Protein AF-A0A966KQ10-F1 (afdb_monomer_lite)

pLDDT: mean 93.84, std 6.96, range [50.0, 98.56]

Sequence (110 aa):
LGWLRTYRDQQRGTHPLDDPGSQDITCDVAIDQLQRQWPATEVCAQAEFLRAHGIDELVAEGLAVWNERAHLGDLVAIRGRSAMREAEALLDPEGLGAFTVLHWEIHPMG

Structure (mmCIF, N/CA/C/O backbone):
data_AF-A0A966KQ10-F1
#
_entry.id   AF-A0A966KQ10-F1
#
loop_
_atom_site.group_PDB
_atom_site.id
_atom_site.type_symbol
_atom_site.label_atom_id
_atom_site.label_alt_id
_atom_site.label_comp_id
_atom_site.label_asym_id
_atom_site.label_entity_id
_atom_site.label_seq_id
_atom_site.pdbx_PDB_ins_code
_atom_site.Cartn_x
_atom_site.Cartn_y
_atom_site.Cartn_z
_atom_site.occupancy
_atom_site.B_iso_or_equiv
_atom_site.auth_seq_id
_atom_site.auth_comp_id
_atom_site.auth_asym_id
_atom_site.auth_atom_id
_atom_site.pdbx_PDB_model_num
ATOM 1 N N . LEU A 1 1 ? -10.606 -19.528 3.136 1.00 50.00 1 LEU A N 1
ATOM 2 C CA . LEU A 1 1 ? -9.443 -19.161 3.977 1.00 50.00 1 LEU A CA 1
ATOM 3 C C . LEU A 1 1 ? -8.630 -18.132 3.201 1.00 50.00 1 LEU A C 1
ATOM 5 O O . LEU A 1 1 ? -7.859 -18.520 2.337 1.00 50.00 1 LEU A O 1
ATOM 9 N N . GLY A 1 2 ? -8.917 -16.840 3.384 1.00 77.50 2 GLY A N 1
ATOM 10 C CA . GLY A 1 2 ? -8.297 -15.766 2.589 1.00 77.50 2 GLY A CA 1
ATOM 11 C C . GLY A 1 2 ? -7.318 -14.893 3.370 1.00 77.50 2 GLY A C 1
ATOM 12 O O . GLY A 1 2 ? -6.400 -14.349 2.764 1.00 77.50 2 GLY A O 1
ATOM 13 N N . TRP A 1 3 ? -7.490 -14.810 4.694 1.00 91.31 3 TRP A N 1
ATOM 14 C CA . TRP A 1 3 ? -6.791 -13.839 5.532 1.00 91.31 3 TRP A CA 1
ATOM 15 C C . TRP A 1 3 ? -5.321 -14.171 5.776 1.00 91.31 3 TRP A C 1
ATOM 17 O O . TRP A 1 3 ? -4.551 -13.242 5.919 1.00 91.31 3 TRP A O 1
ATOM 27 N N . LEU A 1 4 ? -4.923 -15.451 5.805 1.00 95.31 4 LEU A N 1
ATOM 28 C CA . LEU A 1 4 ? -3.522 -15.885 5.896 1.00 95.31 4 LEU A CA 1
ATOM 29 C C . LEU A 1 4 ? -3.055 -16.377 4.526 1.00 95.31 4 LEU A C 1
ATOM 31 O O . LEU A 1 4 ? -3.756 -17.143 3.852 1.00 95.31 4 LEU A O 1
ATOM 35 N N . ARG A 1 5 ? -1.878 -15.932 4.099 1.00 95.31 5 ARG A N 1
ATOM 36 C CA . ARG A 1 5 ? -1.331 -16.198 2.770 1.00 95.31 5 ARG A CA 1
ATOM 37 C C . ARG A 1 5 ? 0.164 -16.456 2.857 1.00 95.31 5 ARG A C 1
ATOM 39 O O . ARG A 1 5 ? 0.826 -16.009 3.785 1.00 95.31 5 ARG A O 1
ATOM 46 N N . THR A 1 6 ? 0.678 -17.181 1.877 1.00 96.44 6 THR A N 1
ATOM 47 C CA . THR A 1 6 ? 2.109 -17.427 1.703 1.00 96.44 6 THR A CA 1
ATOM 48 C C . THR A 1 6 ? 2.545 -16.961 0.329 1.00 96.44 6 THR A C 1
ATOM 50 O O . THR A 1 6 ? 1.751 -17.022 -0.618 1.00 96.44 6 THR A O 1
ATOM 53 N N . TYR A 1 7 ? 3.789 -16.504 0.211 1.00 96.31 7 TYR A N 1
ATOM 54 C CA . TYR A 1 7 ? 4.365 -16.067 -1.057 1.00 96.31 7 TYR A CA 1
ATOM 55 C C . TYR A 1 7 ? 5.810 -16.541 -1.203 1.00 96.31 7 TYR A C 1
ATOM 57 O O . TYR A 1 7 ? 6.597 -16.469 -0.264 1.00 96.31 7 TYR A O 1
ATOM 65 N N . ARG A 1 8 ? 6.154 -17.023 -2.398 1.00 96.06 8 ARG A N 1
ATOM 66 C CA . ARG A 1 8 ? 7.506 -17.444 -2.788 1.00 96.06 8 ARG A CA 1
ATOM 67 C C . ARG A 1 8 ? 7.710 -17.079 -4.250 1.00 96.06 8 ARG A C 1
ATOM 69 O O . ARG A 1 8 ? 6.800 -17.291 -5.046 1.00 96.06 8 ARG A O 1
ATOM 76 N N . ASP A 1 9 ? 8.864 -16.513 -4.592 1.00 95.31 9 ASP A N 1
ATOM 77 C CA . ASP A 1 9 ? 9.227 -16.176 -5.976 1.00 95.31 9 ASP A CA 1
ATOM 78 C C . ASP A 1 9 ? 8.138 -15.371 -6.717 1.00 95.31 9 ASP A C 1
ATOM 80 O O . ASP A 1 9 ? 7.800 -15.652 -7.864 1.00 95.31 9 ASP A O 1
ATOM 84 N N . GLN A 1 10 ? 7.560 -14.368 -6.038 1.00 93.75 10 GLN A N 1
ATOM 85 C CA . GLN A 1 10 ? 6.472 -13.506 -6.542 1.00 93.75 10 GLN A CA 1
ATOM 86 C C . GLN A 1 10 ? 5.161 -14.243 -6.877 1.00 93.75 10 GLN A C 1
ATOM 88 O O . GLN A 1 10 ? 4.281 -13.697 -7.543 1.00 93.75 10 GLN A O 1
ATOM 93 N N . GLN A 1 11 ? 4.997 -15.473 -6.395 1.00 96.06 11 GLN A N 1
ATOM 94 C CA . GLN A 1 11 ? 3.811 -16.295 -6.602 1.00 96.06 11 GLN A CA 1
ATOM 95 C C . GLN A 1 11 ? 3.199 -16.723 -5.275 1.00 96.06 11 GLN A C 1
ATOM 97 O O . GLN A 1 11 ? 3.773 -16.539 -4.199 1.00 96.06 11 GLN A O 1
ATOM 102 N N . ARG A 1 12 ? 2.002 -17.310 -5.353 1.00 95.19 12 ARG A N 1
ATOM 103 C CA . ARG A 1 12 ? 1.362 -17.922 -4.194 1.00 95.19 12 ARG A CA 1
ATOM 104 C C . ARG A 1 1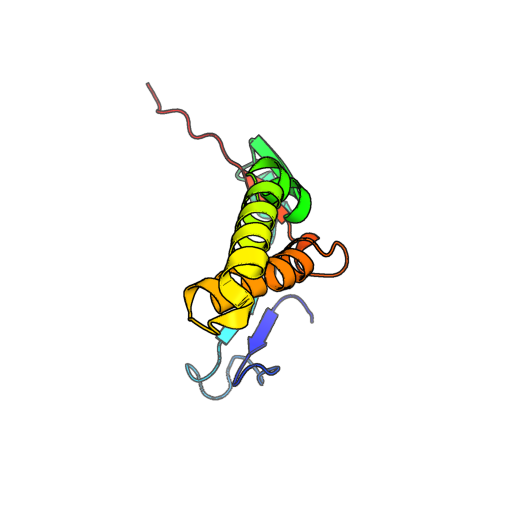2 ? 2.217 -19.090 -3.696 1.00 95.19 12 ARG A C 1
ATOM 106 O O . ARG A 1 12 ? 2.552 -19.980 -4.470 1.00 95.19 12 ARG A O 1
ATOM 113 N N . GLY A 1 13 ? 2.544 -19.068 -2.410 1.00 95.06 13 GLY A N 1
ATOM 114 C CA . GLY A 1 13 ? 3.295 -20.123 -1.742 1.00 95.06 13 GLY A CA 1
ATOM 115 C C . GLY A 1 13 ? 2.450 -21.357 -1.421 1.00 95.06 13 GLY A C 1
ATOM 116 O O . GLY A 1 13 ? 1.293 -21.490 -1.832 1.00 95.06 13 GLY A O 1
ATOM 117 N N . THR A 1 14 ? 3.045 -22.264 -0.653 1.00 95.06 14 THR A N 1
ATOM 118 C CA . THR A 1 14 ? 2.426 -23.521 -0.213 1.00 95.06 14 THR A CA 1
ATOM 119 C C . THR A 1 14 ? 1.866 -23.382 1.203 1.00 95.06 14 THR A C 1
ATOM 121 O O . THR A 1 14 ? 1.623 -22.268 1.677 1.00 95.06 14 THR A O 1
ATOM 124 N N . HIS A 1 15 ? 1.602 -24.490 1.896 1.00 94.81 15 HIS A N 1
ATOM 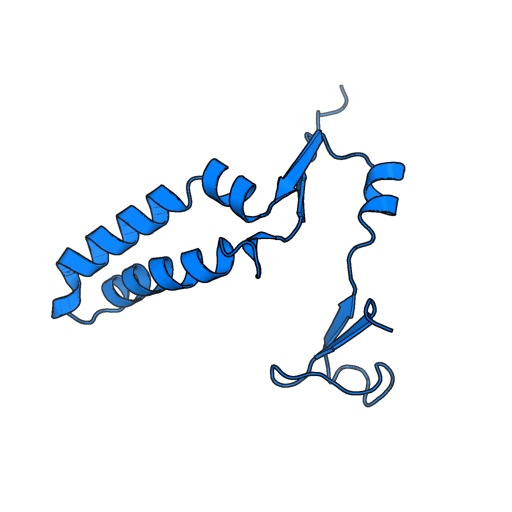125 C CA . HIS A 1 15 ? 1.119 -24.418 3.266 1.00 94.81 15 HIS A CA 1
ATOM 126 C C . HIS A 1 15 ? 2.174 -23.724 4.159 1.00 94.81 15 HIS A C 1
ATOM 128 O O . HIS A 1 15 ? 3.362 -23.985 3.989 1.00 94.81 15 HIS A O 1
ATOM 134 N N . PRO A 1 16 ? 1.793 -22.863 5.127 1.00 94.00 16 PRO A N 1
ATOM 135 C CA . PRO A 1 16 ? 2.751 -22.087 5.933 1.00 94.00 16 PRO A CA 1
ATOM 136 C C . PRO A 1 16 ? 3.780 -22.910 6.720 1.00 94.00 16 PRO A C 1
ATOM 138 O O . PRO A 1 16 ? 4.815 -22.382 7.113 1.00 94.00 16 PRO A O 1
ATOM 141 N N . LEU A 1 17 ? 3.480 -24.184 6.985 1.00 95.44 17 LEU A N 1
ATOM 142 C CA . LEU A 1 17 ? 4.372 -25.104 7.701 1.00 95.44 17 LEU A CA 1
ATOM 143 C C . LEU A 1 17 ? 5.298 -25.904 6.775 1.00 95.44 17 LEU A C 1
ATOM 145 O O . LEU A 1 17 ? 6.145 -26.646 7.269 1.00 95.44 17 LEU A O 1
ATOM 149 N N . ASP A 1 18 ? 5.145 -25.766 5.460 1.00 95.88 18 ASP A N 1
ATOM 150 C CA . ASP A 1 18 ? 6.042 -26.398 4.501 1.00 95.88 18 ASP A CA 1
ATOM 151 C C . ASP A 1 18 ? 7.341 -25.591 4.416 1.00 95.88 18 ASP A C 1
ATOM 153 O O . ASP A 1 18 ? 7.303 -24.378 4.194 1.00 95.88 18 ASP A O 1
ATOM 157 N N . ASP A 1 19 ? 8.474 -26.281 4.568 1.00 93.31 19 ASP A N 1
ATOM 158 C CA . ASP A 1 19 ? 9.833 -25.730 4.456 1.00 93.31 19 ASP A CA 1
ATOM 159 C C . ASP A 1 19 ? 10.012 -24.365 5.171 1.00 93.31 19 ASP A C 1
ATOM 161 O O . ASP A 1 19 ? 10.184 -23.330 4.520 1.00 93.31 19 ASP A O 1
ATOM 165 N N . PRO A 1 20 ? 9.908 -24.308 6.514 1.00 95.12 20 PRO A N 1
ATOM 166 C CA . PRO A 1 20 ? 9.890 -23.048 7.254 1.00 95.12 20 PRO A CA 1
ATOM 167 C C . PRO A 1 20 ? 11.079 -22.127 6.946 1.00 95.12 20 PRO A C 1
ATOM 169 O O . PRO A 1 20 ? 12.233 -22.547 6.954 1.00 95.12 20 PRO A O 1
ATOM 172 N N . GLY A 1 21 ? 10.785 -20.843 6.725 1.00 95.75 21 GLY A N 1
ATOM 173 C CA . GLY A 1 21 ? 11.780 -19.810 6.411 1.00 95.75 21 GLY A CA 1
ATOM 174 C C . GLY A 1 21 ? 12.067 -19.625 4.918 1.00 95.75 21 GLY A C 1
ATOM 175 O O . GLY A 1 21 ? 12.802 -18.716 4.551 1.00 95.75 21 GLY A O 1
ATOM 176 N N . SER A 1 22 ? 11.473 -20.446 4.055 1.00 96.62 22 SER A N 1
ATOM 177 C CA . SER A 1 22 ? 11.694 -20.390 2.605 1.00 96.62 22 SER A CA 1
ATOM 178 C C . SER A 1 22 ? 10.605 -19.629 1.825 1.00 96.62 22 SER A C 1
ATOM 180 O O . SER A 1 22 ? 10.684 -19.500 0.604 1.00 96.62 22 SER A O 1
ATOM 182 N N . GLN A 1 23 ? 9.576 -19.141 2.518 1.00 97.19 23 GLN A N 1
ATOM 183 C CA . GLN A 1 23 ? 8.489 -18.343 1.955 1.00 97.19 23 GLN A CA 1
ATOM 184 C C . GLN A 1 23 ? 8.019 -17.296 2.963 1.00 97.19 23 GLN A C 1
ATOM 186 O O . GLN A 1 23 ? 8.099 -17.511 4.177 1.00 97.19 23 GLN A O 1
ATOM 191 N N . ASP A 1 24 ? 7.472 -16.200 2.453 1.00 96.94 24 ASP A N 1
ATOM 192 C CA . ASP A 1 24 ? 6.835 -15.178 3.272 1.00 96.94 24 ASP A CA 1
ATOM 193 C C . ASP A 1 24 ? 5.469 -15.671 3.742 1.00 96.94 24 ASP A C 1
ATOM 195 O O . ASP A 1 24 ? 4.734 -16.303 2.980 1.00 96.94 24 ASP A O 1
ATOM 199 N N . ILE A 1 25 ? 5.101 -15.343 4.981 1.00 96.44 25 ILE A N 1
ATOM 200 C CA . ILE A 1 25 ? 3.757 -15.551 5.526 1.00 96.44 25 ILE A CA 1
ATOM 201 C C . ILE A 1 25 ? 3.160 -14.171 5.798 1.00 96.44 25 ILE A C 1
ATOM 203 O O . ILE A 1 25 ? 3.706 -13.403 6.586 1.00 96.44 25 ILE A O 1
ATOM 207 N N . THR A 1 26 ? 2.036 -13.855 5.161 1.00 95.62 26 THR A N 1
ATOM 208 C CA . THR A 1 26 ? 1.348 -12.566 5.300 1.00 95.62 26 THR A CA 1
ATOM 209 C C . THR A 1 26 ? -0.087 -12.759 5.762 1.00 95.62 26 THR A C 1
ATOM 211 O O . THR A 1 26 ? -0.693 -13.812 5.540 1.00 95.62 26 THR A O 1
ATOM 214 N N . CYS A 1 27 ? -0.646 -11.740 6.412 1.00 96.00 27 CYS A N 1
ATOM 215 C CA . CYS A 1 27 ? -2.048 -11.731 6.795 1.00 96.00 27 CYS A CA 1
ATOM 216 C C . CYS A 1 27 ? -2.749 -10.409 6.476 1.00 96.00 27 CYS A C 1
ATOM 218 O O . CYS A 1 27 ? -2.100 -9.377 6.307 1.00 96.00 27 CYS A O 1
ATOM 220 N N . ASP A 1 28 ? -4.079 -10.445 6.405 1.00 95.06 28 ASP A N 1
ATOM 221 C CA . ASP A 1 28 ? -4.888 -9.230 6.478 1.00 95.06 28 ASP A CA 1
ATOM 222 C C . ASP A 1 28 ? -4.766 -8.609 7.871 1.00 95.06 28 ASP A C 1
ATOM 224 O O . ASP A 1 28 ? -4.809 -9.304 8.891 1.00 95.06 28 ASP A O 1
ATOM 228 N N . VAL A 1 29 ? -4.647 -7.284 7.914 1.00 95.12 29 VAL A N 1
ATOM 229 C CA . VAL A 1 29 ? -4.652 -6.528 9.165 1.00 95.12 29 VAL A CA 1
ATOM 230 C C . VAL A 1 29 ? -6.084 -6.468 9.697 1.00 95.12 29 VAL A C 1
ATOM 232 O O . VAL A 1 29 ? -6.998 -6.034 8.998 1.00 95.12 29 VAL A O 1
ATOM 235 N N . ALA A 1 30 ? -6.289 -6.872 10.952 1.00 95.81 30 ALA A N 1
ATOM 236 C CA . ALA A 1 30 ? -7.589 -6.811 11.622 1.00 95.81 30 ALA A CA 1
ATOM 237 C C . ALA A 1 30 ? -7.928 -5.370 12.055 1.00 95.81 30 ALA A C 1
ATOM 239 O O . ALA A 1 30 ? -7.848 -5.014 13.233 1.00 95.81 30 ALA A O 1
ATOM 240 N N . ILE A 1 31 ? -8.272 -4.518 11.085 1.00 96.00 31 ILE A N 1
ATOM 241 C CA . ILE A 1 31 ? -8.533 -3.086 11.307 1.00 96.00 31 ILE A CA 1
ATOM 242 C C . ILE A 1 31 ? -9.673 -2.866 12.309 1.00 96.00 31 ILE A C 1
ATOM 244 O O . ILE A 1 31 ? -9.582 -1.971 13.144 1.00 96.00 31 ILE A O 1
ATOM 248 N N . ASP A 1 32 ? -10.709 -3.705 12.299 1.00 95.44 32 ASP A N 1
ATOM 249 C CA . ASP A 1 32 ? -11.828 -3.621 13.244 1.00 95.44 32 ASP A CA 1
ATOM 250 C C . ASP A 1 32 ? -11.382 -3.809 14.705 1.00 95.44 32 ASP A C 1
ATOM 252 O O . ASP A 1 32 ? -11.946 -3.205 15.618 1.00 95.44 32 ASP A O 1
ATOM 256 N N . GLN A 1 33 ? -10.373 -4.649 14.947 1.00 96.06 33 GLN A N 1
ATOM 257 C CA . GLN A 1 33 ? -9.802 -4.869 16.274 1.00 96.06 33 GLN A CA 1
ATOM 258 C C . GLN A 1 33 ? -8.907 -3.702 16.677 1.00 96.06 33 GLN A C 1
ATOM 260 O O . GLN A 1 33 ? -9.024 -3.209 17.800 1.00 96.06 33 GLN A O 1
ATOM 265 N N . LEU A 1 34 ? -8.066 -3.228 15.750 1.00 95.50 34 LEU A N 1
ATOM 266 C CA . LEU A 1 34 ? -7.214 -2.061 15.976 1.00 95.50 34 LEU A CA 1
ATOM 267 C C . LEU A 1 34 ? -8.049 -0.832 16.325 1.00 95.50 34 LEU A C 1
ATOM 269 O O . LEU A 1 34 ? -7.793 -0.212 17.345 1.00 95.50 34 LEU A O 1
ATOM 273 N N . GLN A 1 35 ? -9.092 -0.527 15.554 1.00 96.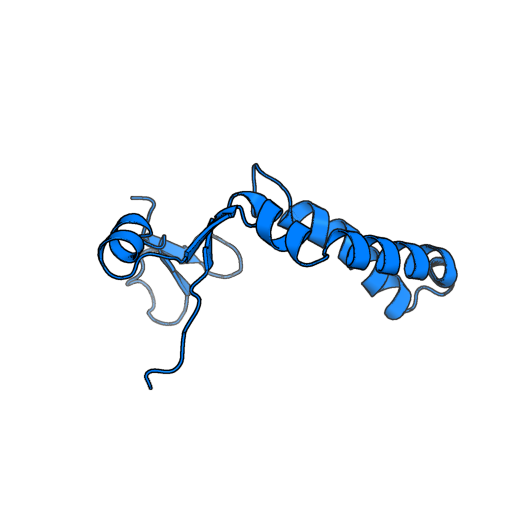25 35 GLN A N 1
ATOM 274 C CA . GLN A 1 35 ? -9.943 0.638 15.803 1.00 96.25 35 GLN A CA 1
ATOM 275 C C . GLN A 1 35 ? -10.736 0.538 17.112 1.00 96.25 35 GLN A C 1
ATOM 277 O O . GLN A 1 35 ? -11.013 1.558 17.737 1.00 96.25 35 GLN A O 1
ATOM 282 N N . ARG A 1 36 ? -11.075 -0.676 17.567 1.00 96.81 36 ARG A N 1
ATOM 283 C CA . ARG A 1 36 ? -11.728 -0.877 18.871 1.00 96.81 36 ARG A CA 1
ATOM 284 C C . ARG A 1 36 ? -10.799 -0.613 20.053 1.00 96.81 36 ARG A C 1
ATOM 286 O O . ARG A 1 36 ? -11.260 -0.094 21.064 1.00 96.81 36 ARG A O 1
ATOM 293 N N . GLN A 1 37 ? -9.531 -1.008 19.952 1.00 96.31 37 GLN A N 1
ATOM 294 C CA . GLN A 1 37 ? -8.571 -0.903 21.057 1.00 96.31 37 GLN A CA 1
ATOM 295 C C . GLN A 1 37 ? -7.763 0.402 21.025 1.00 96.31 37 GLN A C 1
ATOM 297 O O . GLN A 1 37 ? -7.400 0.930 22.074 1.00 96.31 37 GLN A O 1
ATOM 302 N N . TRP A 1 38 ? -7.452 0.889 19.829 1.00 94.31 38 TRP A N 1
ATOM 303 C CA . TRP A 1 38 ? -6.577 2.024 19.563 1.00 94.31 38 TRP A CA 1
ATOM 304 C C . TRP A 1 38 ? -7.118 2.822 18.362 1.00 94.31 38 TRP A C 1
ATOM 306 O O . TRP A 1 38 ? -6.580 2.730 17.252 1.00 94.31 38 TRP A O 1
ATOM 316 N N . PRO A 1 39 ? -8.228 3.561 18.547 1.00 95.56 39 PRO A N 1
ATOM 317 C CA . PRO A 1 39 ? -8.896 4.270 17.459 1.00 95.56 39 PRO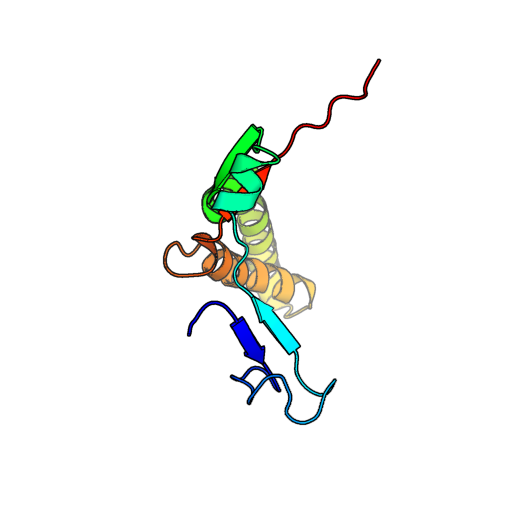 A CA 1
ATOM 318 C C . PRO A 1 39 ? -7.943 5.256 16.784 1.00 95.56 39 PRO A C 1
ATOM 320 O O . PRO A 1 39 ? -7.185 5.956 17.458 1.00 95.56 39 PRO A O 1
ATOM 323 N N . ALA A 1 40 ? -7.960 5.273 15.453 1.00 96.88 40 ALA A N 1
ATOM 324 C CA . ALA A 1 40 ? -7.197 6.242 14.677 1.00 96.88 40 ALA A CA 1
ATOM 325 C C . ALA A 1 40 ? -7.873 7.612 14.738 1.00 96.88 40 ALA A C 1
ATOM 327 O O . ALA A 1 40 ? -9.097 7.702 14.834 1.00 96.88 40 ALA A O 1
ATOM 328 N N . THR A 1 41 ? -7.071 8.673 14.674 1.00 96.38 41 THR A N 1
ATOM 329 C CA . THR A 1 41 ? -7.568 10.041 14.497 1.00 96.38 41 THR A CA 1
ATOM 330 C C . THR A 1 41 ? -8.267 10.171 13.145 1.00 96.38 41 THR A C 1
ATOM 332 O O . THR A 1 41 ? -9.306 10.817 13.043 1.00 96.38 41 THR A O 1
ATOM 335 N N . GLU A 1 42 ? -7.724 9.510 12.121 1.00 96.75 42 GLU A N 1
ATOM 336 C CA . GLU A 1 42 ? -8.276 9.496 10.771 1.00 96.75 42 GLU A CA 1
ATOM 337 C C . GLU A 1 42 ? -8.101 8.119 10.120 1.00 96.75 42 GLU A C 1
ATOM 339 O O . GLU A 1 42 ? -7.110 7.415 10.347 1.00 96.75 42 GLU A O 1
ATOM 344 N N . VAL A 1 43 ? -9.084 7.743 9.302 1.00 97.81 43 VAL A N 1
ATOM 345 C CA . VAL A 1 43 ? -9.069 6.541 8.467 1.00 97.81 43 VAL A CA 1
ATOM 346 C C . VAL A 1 43 ? -9.478 6.942 7.059 1.00 97.81 43 VAL A C 1
ATOM 348 O O . VAL A 1 43 ? -10.561 7.495 6.876 1.00 97.81 43 VAL A O 1
ATOM 351 N N . CYS A 1 44 ? -8.641 6.644 6.072 1.00 98.06 44 CYS A N 1
ATOM 352 C CA . CYS A 1 44 ? -8.907 6.973 4.673 1.00 98.06 44 CYS A CA 1
ATOM 353 C C . CYS A 1 44 ? -8.341 5.906 3.729 1.00 98.06 44 CYS A C 1
ATOM 355 O O . CYS A 1 44 ? -7.632 4.982 4.151 1.00 98.06 44 CYS A O 1
ATOM 357 N N . ALA A 1 45 ? -8.684 6.000 2.445 1.00 98.50 45 ALA A N 1
ATOM 358 C CA . ALA A 1 45 ? -8.082 5.149 1.427 1.00 98.50 45 ALA A CA 1
ATOM 359 C C . ALA A 1 45 ? -6.650 5.611 1.109 1.00 98.50 45 ALA A C 1
ATOM 361 O O . ALA A 1 45 ? -6.338 6.801 1.150 1.00 98.50 45 ALA A O 1
ATOM 362 N N . GLN A 1 46 ? -5.780 4.684 0.714 1.00 98.56 46 GLN A N 1
ATOM 363 C CA . GLN A 1 46 ? -4.403 4.972 0.317 1.00 98.56 46 GLN A CA 1
ATOM 364 C C . GLN A 1 46 ? -4.356 6.021 -0.794 1.00 98.56 46 GLN A C 1
ATOM 366 O O . GLN A 1 46 ? -3.531 6.928 -0.738 1.00 98.56 46 GLN A O 1
ATOM 371 N N . ALA A 1 47 ? -5.254 5.940 -1.778 1.00 98.50 47 ALA A N 1
ATOM 372 C CA . ALA A 1 47 ? -5.307 6.924 -2.854 1.00 98.50 47 ALA A CA 1
ATOM 373 C C . ALA A 1 47 ? -5.610 8.345 -2.347 1.00 98.50 47 ALA A C 1
ATOM 375 O O . ALA A 1 47 ? -5.039 9.314 -2.844 1.00 98.50 47 ALA A O 1
ATOM 376 N N . GLU A 1 48 ? -6.492 8.480 -1.356 1.00 98.44 48 GLU A N 1
ATOM 377 C CA . GLU A 1 48 ? -6.821 9.769 -0.736 1.00 98.44 48 GLU A CA 1
ATOM 378 C C . GLU A 1 48 ? -5.633 10.291 0.072 1.00 98.44 48 GLU A C 1
ATOM 380 O O . GLU A 1 48 ? -5.227 11.440 -0.097 1.00 98.44 48 GLU A O 1
ATOM 385 N N . PHE A 1 49 ? -5.020 9.416 0.875 1.00 98.38 49 PHE A N 1
ATOM 386 C CA . PHE A 1 49 ? -3.836 9.739 1.660 1.00 98.38 49 PHE A CA 1
ATOM 387 C C . PHE A 1 49 ? -2.681 10.231 0.781 1.00 98.38 49 PHE A C 1
ATOM 389 O O . PHE A 1 49 ? -2.100 11.277 1.055 1.00 98.38 49 PHE A O 1
ATOM 396 N N . LEU A 1 50 ? -2.357 9.508 -0.294 1.00 98.25 50 LEU A N 1
ATOM 397 C CA . LEU A 1 50 ? -1.245 9.855 -1.181 1.00 98.25 50 LEU A CA 1
ATOM 398 C C . LEU A 1 50 ? -1.487 11.175 -1.923 1.00 98.25 50 LEU A C 1
ATOM 400 O O . LEU A 1 50 ? -0.558 11.972 -2.050 1.00 98.25 50 LEU A O 1
ATOM 404 N N . ARG A 1 51 ? -2.727 11.446 -2.357 1.00 98.19 51 ARG A N 1
ATOM 405 C CA . ARG A 1 51 ? -3.095 12.748 -2.940 1.00 98.19 51 ARG A CA 1
ATOM 406 C C . ARG A 1 51 ? -2.942 13.883 -1.938 1.00 98.19 51 ARG A C 1
ATOM 408 O O . ARG A 1 51 ? -2.333 14.894 -2.264 1.00 98.19 51 ARG A O 1
ATOM 415 N N . ALA A 1 52 ? -3.406 13.693 -0.704 1.00 97.69 52 ALA A N 1
ATOM 416 C CA . ALA A 1 52 ? -3.239 14.686 0.356 1.00 97.69 52 ALA A CA 1
ATOM 417 C C . ALA A 1 52 ? -1.759 14.975 0.690 1.00 97.69 52 ALA A C 1
ATOM 419 O O . ALA A 1 52 ? -1.451 16.047 1.205 1.00 97.69 52 ALA A O 1
ATOM 420 N N . HIS A 1 53 ? -0.850 14.047 0.371 1.00 97.50 53 HIS A N 1
ATOM 421 C CA . HIS A 1 53 ? 0.592 14.157 0.618 1.00 97.50 53 HIS A CA 1
ATOM 422 C C . HIS A 1 53 ? 1.424 14.444 -0.641 1.00 97.50 53 HIS A C 1
ATOM 424 O O . HIS A 1 53 ? 2.647 14.304 -0.619 1.00 97.50 53 HIS A O 1
ATOM 430 N N . GLY A 1 54 ? 0.781 14.885 -1.721 1.00 97.88 54 GLY A N 1
ATOM 431 C CA . GLY A 1 54 ? 1.464 15.502 -2.853 1.00 97.88 54 GLY A CA 1
ATOM 432 C C . GLY A 1 54 ? 1.974 14.541 -3.930 1.00 97.88 54 GLY A C 1
ATOM 433 O O . GLY A 1 54 ? 2.952 14.834 -4.621 1.00 97.88 54 GLY A O 1
ATOM 434 N N . ILE A 1 55 ? 1.364 13.359 -4.071 1.00 97.69 55 ILE A N 1
ATOM 435 C CA . ILE A 1 55 ? 1.749 12.416 -5.135 1.00 97.69 55 ILE A CA 1
ATOM 436 C C . ILE A 1 55 ? 1.533 12.993 -6.543 1.00 97.69 55 ILE A C 1
ATOM 438 O O . ILE A 1 55 ? 2.313 12.688 -7.443 1.00 97.69 55 ILE A O 1
ATOM 442 N N . ASP A 1 56 ? 0.522 13.844 -6.739 1.00 97.38 56 ASP A N 1
ATOM 443 C CA . ASP A 1 56 ? 0.221 14.441 -8.044 1.00 97.38 56 ASP A CA 1
ATOM 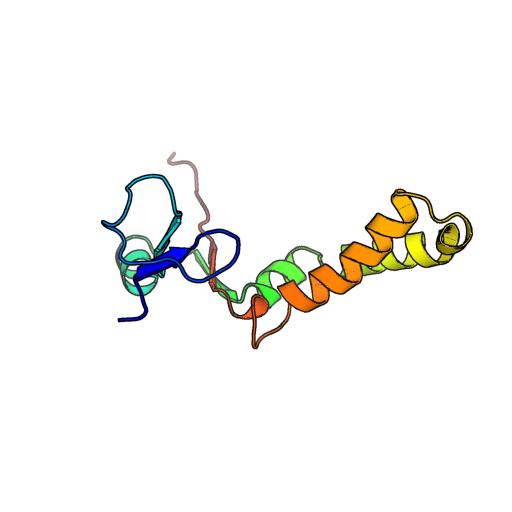444 C C . ASP A 1 56 ? 1.329 15.424 -8.465 1.00 97.38 56 ASP A C 1
ATOM 446 O O . ASP A 1 56 ? 1.767 15.424 -9.619 1.00 97.38 56 ASP A O 1
ATOM 450 N N . GLU A 1 57 ? 1.857 16.201 -7.518 1.00 97.00 57 GLU A N 1
ATOM 451 C CA . GLU A 1 57 ? 3.005 17.085 -7.711 1.00 97.00 57 GLU A CA 1
ATOM 452 C C . GLU A 1 57 ? 4.266 16.286 -8.057 1.00 97.00 57 GLU A C 1
ATOM 454 O O . GLU A 1 57 ? 4.951 16.612 -9.028 1.00 97.00 57 GLU A O 1
ATOM 459 N N . LEU A 1 58 ? 4.534 15.187 -7.341 1.00 96.06 58 LEU A N 1
ATOM 460 C CA . LEU A 1 58 ? 5.671 14.304 -7.635 1.00 96.06 58 LEU A CA 1
ATOM 461 C C . LEU A 1 58 ? 5.588 13.701 -9.047 1.00 96.06 58 LEU A C 1
ATOM 463 O O . LEU A 1 58 ? 6.602 13.584 -9.743 1.00 96.06 58 LEU A O 1
ATOM 467 N N . VAL A 1 59 ? 4.386 13.335 -9.502 1.00 96.44 59 VAL A N 1
ATOM 468 C CA . VAL A 1 59 ? 4.162 12.834 -10.867 1.00 96.44 59 VAL A CA 1
ATOM 469 C C . VAL A 1 59 ? 4.381 13.939 -11.899 1.00 96.44 59 VAL A C 1
ATOM 471 O O . VAL A 1 59 ? 5.025 13.694 -12.924 1.00 96.44 59 VAL A O 1
ATOM 474 N N . ALA A 1 60 ? 3.892 15.154 -11.641 1.00 96.25 60 ALA A N 1
ATOM 475 C CA . ALA A 1 60 ? 4.085 16.297 -12.529 1.00 96.25 60 ALA A CA 1
ATOM 476 C C . ALA A 1 60 ? 5.573 16.657 -12.687 1.00 96.25 60 ALA A C 1
ATOM 478 O O . ALA A 1 60 ? 6.042 16.874 -13.809 1.00 96.25 60 ALA A O 1
ATOM 479 N N . GLU A 1 61 ? 6.334 16.648 -11.590 1.00 94.88 61 GLU A N 1
ATOM 480 C CA . GLU A 1 61 ? 7.789 16.829 -11.602 1.00 94.88 61 GLU A CA 1
ATOM 481 C C . GLU A 1 61 ? 8.489 15.731 -12.417 1.00 94.88 61 GLU A C 1
ATOM 483 O O . GLU A 1 61 ? 9.324 16.022 -13.279 1.00 94.88 61 GLU A O 1
ATOM 488 N N . GLY A 1 62 ? 8.109 14.466 -12.211 1.00 94.31 62 GLY A N 1
ATOM 489 C CA . GLY A 1 62 ? 8.643 13.331 -12.968 1.00 94.31 62 GLY A CA 1
ATOM 490 C C . GLY A 1 62 ? 8.377 13.434 -14.474 1.00 94.31 62 GLY A C 1
ATOM 491 O O . GLY A 1 62 ? 9.274 13.174 -15.284 1.00 94.31 62 GLY A O 1
ATOM 492 N N . LEU A 1 63 ? 7.177 13.877 -14.858 1.00 94.25 63 LEU A N 1
ATOM 493 C CA . LEU A 1 63 ? 6.803 14.104 -16.254 1.00 94.25 63 LEU A CA 1
ATOM 494 C C . LEU A 1 63 ? 7.610 15.249 -16.883 1.00 94.25 63 LEU A C 1
ATOM 496 O O . LEU A 1 63 ? 8.052 15.125 -18.027 1.00 94.25 63 LEU A O 1
ATOM 500 N N . ALA A 1 64 ? 7.836 16.344 -16.154 1.00 95.00 64 ALA A N 1
ATOM 501 C CA . ALA A 1 64 ? 8.670 17.447 -16.629 1.00 95.00 64 ALA A CA 1
ATOM 502 C C . ALA A 1 64 ? 10.106 16.976 -16.920 1.00 95.00 64 ALA A C 1
ATOM 504 O O . ALA A 1 64 ? 10.628 17.215 -18.012 1.00 95.00 64 ALA A O 1
ATOM 505 N N . VAL A 1 65 ? 10.699 16.217 -15.992 1.00 93.94 65 VAL A N 1
ATOM 506 C CA . VAL A 1 65 ? 12.033 15.617 -16.152 1.00 93.94 65 VAL A CA 1
ATOM 507 C C . VAL A 1 65 ? 12.083 14.663 -17.346 1.00 93.94 65 VAL A C 1
ATOM 509 O O . VAL A 1 65 ? 13.035 14.700 -18.131 1.00 93.94 65 VAL A O 1
ATOM 512 N N . TRP A 1 66 ? 11.064 13.814 -17.511 1.00 93.25 66 TRP A N 1
ATOM 513 C CA . TRP A 1 66 ? 10.977 12.914 -18.659 1.00 93.25 66 TRP A CA 1
ATOM 514 C C . TRP A 1 66 ? 10.936 13.695 -19.975 1.00 93.25 66 TRP A C 1
ATOM 516 O O . TRP A 1 66 ? 11.718 13.402 -20.874 1.00 93.25 66 TRP A O 1
ATOM 526 N N . ASN A 1 67 ? 10.095 14.723 -20.083 1.00 93.25 67 ASN A N 1
ATOM 527 C CA . ASN A 1 67 ? 9.968 15.512 -21.310 1.00 93.25 67 ASN A CA 1
ATOM 528 C C . ASN A 1 67 ? 11.267 16.236 -21.689 1.00 93.25 67 ASN A C 1
ATOM 530 O O . ASN A 1 67 ? 11.620 16.284 -22.866 1.00 93.25 67 ASN A O 1
ATOM 534 N N . GLU A 1 68 ? 12.003 16.762 -20.709 1.00 94.62 68 GLU A N 1
ATOM 535 C CA . GLU A 1 68 ? 13.281 17.432 -20.953 1.00 94.62 68 GLU A CA 1
ATOM 536 C C . GLU A 1 68 ? 14.378 16.440 -21.376 1.00 94.62 68 GLU A C 1
ATOM 538 O O . GLU A 1 68 ? 15.180 16.726 -22.268 1.00 94.62 68 GLU A O 1
ATOM 543 N N . ARG A 1 69 ? 14.419 15.252 -20.759 1.00 94.25 69 ARG A N 1
ATOM 544 C CA . ARG A 1 69 ? 15.597 14.368 -20.797 1.00 94.25 69 ARG A CA 1
ATOM 545 C C . ARG A 1 69 ? 15.383 13.026 -21.487 1.00 94.25 69 ARG A C 1
ATOM 547 O O . ARG A 1 69 ? 16.345 12.273 -21.614 1.00 94.25 69 ARG A O 1
ATOM 554 N N . ALA A 1 70 ? 14.183 12.709 -21.973 1.00 89.56 70 ALA A N 1
ATOM 555 C CA . ALA A 1 70 ? 13.881 11.410 -22.591 1.00 89.56 70 ALA A CA 1
ATOM 556 C C . ALA A 1 70 ? 14.858 11.041 -23.719 1.00 89.56 70 ALA A C 1
ATOM 558 O O . ALA A 1 70 ? 15.235 9.880 -23.858 1.00 89.56 70 ALA A O 1
ATOM 559 N N . HIS A 1 71 ? 15.315 12.036 -24.484 1.00 90.62 71 HIS A N 1
ATOM 560 C CA . HIS A 1 71 ? 16.276 11.861 -25.573 1.00 90.62 71 HIS A CA 1
ATOM 561 C C . HIS A 1 71 ? 17.680 11.433 -25.106 1.00 90.62 71 HIS A C 1
ATOM 563 O O . HIS A 1 71 ? 18.429 10.858 -25.891 1.00 90.62 71 HIS A O 1
ATOM 569 N N . LEU A 1 72 ? 18.037 11.696 -23.845 1.00 91.69 72 LEU A N 1
ATOM 570 C CA . LEU A 1 72 ? 19.311 11.290 -23.249 1.00 91.69 72 LEU A CA 1
ATOM 571 C C . LEU A 1 72 ? 19.284 9.835 -22.768 1.00 91.69 72 LEU A C 1
ATOM 573 O O . LEU A 1 72 ? 20.341 9.224 -22.631 1.00 91.69 72 LEU A O 1
ATOM 577 N N . GLY A 1 73 ? 18.093 9.283 -22.499 1.00 86.69 73 GLY A N 1
ATOM 578 C CA . GLY A 1 73 ? 17.926 7.905 -22.028 1.00 86.69 73 GLY A CA 1
ATOM 579 C C . GLY A 1 73 ? 18.623 7.606 -20.694 1.00 86.69 73 GLY A C 1
ATOM 580 O O . GLY A 1 73 ? 18.947 6.452 -20.421 1.00 86.69 73 GLY A O 1
ATOM 581 N N . ASP A 1 74 ? 18.889 8.629 -19.880 1.00 92.19 74 ASP A N 1
ATOM 582 C CA . ASP A 1 74 ? 19.621 8.484 -18.626 1.00 92.19 74 ASP A CA 1
ATOM 583 C C . ASP A 1 74 ? 18.732 7.993 -17.466 1.00 92.19 74 ASP A C 1
ATOM 585 O O . ASP A 1 74 ? 17.503 7.925 -17.552 1.00 92.19 74 ASP A O 1
ATOM 589 N N . LEU A 1 75 ? 19.363 7.625 -16.346 1.00 92.25 75 LEU A N 1
ATOM 590 C CA . LEU A 1 75 ? 18.647 7.121 -15.167 1.00 92.25 75 LEU A CA 1
ATOM 591 C C . LEU A 1 75 ? 17.677 8.151 -14.573 1.00 92.25 75 LEU A C 1
ATOM 593 O O . LEU A 1 75 ? 16.679 7.770 -13.962 1.00 92.25 75 LEU A O 1
ATOM 597 N N . VAL A 1 76 ? 17.957 9.442 -14.755 1.00 91.31 76 VAL A N 1
ATOM 598 C CA . VAL A 1 76 ? 17.101 10.532 -14.281 1.00 91.31 76 VAL A CA 1
ATOM 599 C C . VAL A 1 76 ? 15.804 10.564 -15.092 1.00 91.31 76 VAL A C 1
ATOM 601 O O . VAL A 1 76 ? 14.722 10.583 -14.508 1.00 91.31 76 VAL A O 1
ATOM 604 N N . ALA A 1 77 ? 15.896 10.455 -16.420 1.00 89.62 77 ALA A N 1
ATOM 605 C CA . ALA A 1 77 ? 14.744 10.321 -17.301 1.00 89.62 77 ALA A CA 1
ATOM 606 C C . ALA A 1 77 ? 13.940 9.049 -16.978 1.00 89.62 77 ALA A C 1
ATOM 608 O O . ALA A 1 77 ? 12.722 9.110 -16.811 1.00 89.62 77 ALA A O 1
ATOM 609 N N . ILE A 1 78 ? 14.606 7.899 -16.819 1.00 91.88 78 ILE A N 1
ATOM 610 C CA . ILE A 1 78 ? 13.923 6.636 -16.489 1.00 91.88 78 ILE A CA 1
ATOM 611 C C . ILE A 1 78 ? 13.157 6.751 -15.166 1.00 91.88 78 ILE A C 1
ATOM 613 O O . ILE A 1 78 ? 12.009 6.316 -15.103 1.00 91.88 78 ILE A O 1
ATOM 617 N N . ARG A 1 79 ? 13.747 7.374 -14.138 1.00 89.50 79 ARG A N 1
ATOM 618 C CA . ARG A 1 79 ? 13.076 7.601 -12.851 1.00 89.50 79 ARG A CA 1
ATOM 619 C C . ARG A 1 79 ? 11.824 8.469 -13.003 1.00 89.50 79 ARG A C 1
ATOM 621 O O . ARG A 1 79 ? 10.788 8.104 -12.456 1.00 89.50 79 ARG A O 1
ATOM 628 N N . GLY A 1 80 ? 11.898 9.556 -13.775 1.00 89.88 80 GLY A N 1
ATOM 629 C CA . GLY A 1 80 ? 10.737 10.411 -14.057 1.00 89.88 80 GLY A CA 1
ATOM 630 C C . GLY A 1 80 ? 9.590 9.645 -14.725 1.00 89.88 80 GLY A C 1
ATOM 631 O O . GLY A 1 80 ? 8.438 9.766 -14.318 1.00 89.88 80 GLY A O 1
ATOM 632 N N . ARG A 1 81 ? 9.908 8.762 -15.683 1.00 91.00 81 ARG A N 1
ATOM 633 C CA . ARG A 1 81 ? 8.912 7.892 -16.331 1.00 91.00 81 ARG A CA 1
ATOM 634 C C . ARG A 1 81 ? 8.314 6.852 -15.380 1.00 91.00 81 ARG A C 1
ATOM 636 O O . ARG A 1 81 ? 7.127 6.549 -15.485 1.00 91.00 81 ARG A O 1
ATOM 643 N N . SER A 1 82 ? 9.127 6.260 -14.506 1.00 90.69 82 SER A N 1
ATOM 644 C CA . SER A 1 82 ? 8.655 5.257 -13.544 1.00 90.69 82 SER A CA 1
ATOM 645 C C . SER A 1 82 ? 7.635 5.839 -12.569 1.00 90.69 82 SER A C 1
ATOM 647 O O . SER A 1 82 ? 6.612 5.199 -12.343 1.00 90.69 82 SER A O 1
ATOM 649 N N . ALA A 1 83 ? 7.847 7.071 -12.093 1.00 91.06 83 ALA A N 1
ATOM 650 C CA . ALA A 1 83 ? 6.936 7.743 -11.163 1.00 91.06 83 ALA A CA 1
ATOM 651 C C . ALA A 1 83 ? 5.484 7.798 -11.676 1.00 91.06 83 ALA A C 1
ATOM 653 O O . ALA A 1 83 ? 4.557 7.561 -10.910 1.00 91.06 83 ALA A O 1
ATOM 654 N N . MET A 1 84 ? 5.278 8.024 -12.980 1.00 89.75 84 MET A N 1
ATOM 655 C CA . MET A 1 84 ? 3.938 8.039 -13.585 1.00 89.75 84 MET A CA 1
ATOM 656 C C . MET A 1 84 ? 3.239 6.674 -13.484 1.00 89.75 84 MET A C 1
ATOM 658 O O . MET A 1 84 ? 2.102 6.585 -13.032 1.00 89.75 84 MET A O 1
ATOM 662 N N . ARG A 1 85 ? 3.932 5.599 -13.884 1.00 90.50 85 ARG A N 1
ATOM 663 C CA . ARG A 1 85 ? 3.364 4.237 -13.901 1.00 90.50 85 ARG A CA 1
ATOM 664 C C . ARG A 1 85 ? 3.160 3.681 -12.497 1.00 90.50 85 ARG A C 1
ATOM 666 O O . ARG A 1 85 ? 2.220 2.934 -12.254 1.00 90.50 85 ARG A O 1
ATOM 673 N N . GLU A 1 86 ? 4.064 4.010 -11.584 1.00 95.31 86 GLU A N 1
ATOM 674 C CA . GLU A 1 86 ? 3.956 3.604 -10.187 1.00 95.31 86 GLU A CA 1
ATOM 675 C C . GLU A 1 86 ? 2.784 4.318 -9.507 1.00 95.31 86 GLU A C 1
ATOM 677 O O . GLU A 1 86 ? 2.007 3.666 -8.813 1.00 95.31 86 GLU A O 1
ATOM 682 N N . ALA A 1 87 ? 2.590 5.615 -9.766 1.00 96.88 87 ALA A N 1
ATOM 683 C CA . ALA A 1 87 ? 1.453 6.358 -9.232 1.00 96.88 87 ALA A CA 1
ATOM 684 C C . ALA A 1 87 ? 0.106 5.813 -9.729 1.00 96.88 87 ALA A C 1
ATOM 686 O O . ALA A 1 87 ? -0.812 5.685 -8.925 1.00 96.88 87 ALA A O 1
ATOM 687 N N . GLU A 1 88 ? -0.009 5.418 -11.004 1.00 96.19 88 GLU A N 1
ATOM 688 C CA . GLU A 1 88 ? -1.213 4.739 -11.518 1.00 96.19 88 GLU A CA 1
ATOM 689 C C . GLU A 1 88 ? -1.565 3.505 -10.673 1.00 96.19 88 GLU A C 1
ATOM 691 O O . GLU A 1 88 ? -2.701 3.371 -10.223 1.00 96.19 88 GLU A O 1
ATOM 696 N N . ALA A 1 89 ? -0.585 2.641 -10.385 1.00 96.94 89 ALA A N 1
ATOM 697 C CA . ALA A 1 89 ? -0.802 1.446 -9.569 1.00 96.94 89 ALA A CA 1
ATOM 698 C C . ALA A 1 89 ? -1.121 1.774 -8.099 1.00 96.94 89 ALA A C 1
ATOM 700 O O . ALA A 1 89 ? -1.955 1.107 -7.486 1.00 96.94 89 ALA A O 1
ATOM 701 N N . LEU A 1 90 ? -0.463 2.787 -7.524 1.00 98.12 90 LEU A N 1
ATOM 702 C CA . LEU A 1 90 ? -0.654 3.205 -6.130 1.00 98.12 90 LEU A CA 1
ATOM 703 C C . LEU A 1 90 ? -2.003 3.892 -5.878 1.00 98.12 90 LEU A C 1
ATOM 705 O O . LEU A 1 90 ? -2.489 3.855 -4.746 1.00 98.12 90 LEU A O 1
ATOM 709 N N . LEU A 1 91 ? -2.580 4.520 -6.906 1.00 98.38 91 LEU A N 1
ATOM 710 C CA . LEU A 1 91 ? -3.828 5.283 -6.835 1.00 98.38 91 LEU A CA 1
ATOM 711 C C . LEU A 1 91 ? -5.052 4.519 -7.354 1.00 98.38 91 LEU A C 1
ATOM 713 O O . LEU A 1 91 ? -6.168 5.015 -7.193 1.00 98.38 91 LEU A O 1
ATOM 717 N N . ASP A 1 92 ? -4.864 3.344 -7.959 1.00 98.25 92 ASP A N 1
ATOM 718 C CA . ASP A 1 92 ? -5.945 2.523 -8.507 1.00 98.25 92 ASP A CA 1
ATOM 719 C C . ASP A 1 92 ? -6.936 2.083 -7.404 1.00 98.25 92 ASP A C 1
ATOM 721 O O . ASP A 1 92 ? -6.550 1.306 -6.521 1.00 98.25 92 ASP A O 1
ATOM 725 N N . PRO A 1 93 ? -8.208 2.535 -7.432 1.00 96.94 93 PRO A N 1
ATOM 726 C CA . PRO A 1 93 ? -9.216 2.181 -6.433 1.00 96.94 93 PRO A CA 1
ATOM 727 C C . PRO A 1 93 ? -9.694 0.724 -6.525 1.00 96.94 93 PRO A C 1
ATOM 729 O O . PRO A 1 93 ? -10.375 0.262 -5.613 1.00 96.94 93 PRO A O 1
ATOM 732 N N . GLU A 1 94 ? -9.367 -0.005 -7.594 1.00 97.25 94 GLU A N 1
ATOM 733 C CA . GLU A 1 94 ? -9.595 -1.454 -7.688 1.00 97.25 94 GLU A CA 1
ATOM 734 C C . GLU A 1 94 ? -8.351 -2.259 -7.264 1.00 97.25 94 GLU A C 1
ATOM 736 O O . GLU A 1 94 ? -8.411 -3.483 -7.123 1.00 97.25 94 GLU A O 1
ATOM 741 N N . GLY A 1 95 ? -7.232 -1.568 -7.019 1.00 96.69 95 GLY A N 1
ATOM 742 C CA . GLY A 1 95 ? -5.939 -2.129 -6.649 1.00 96.69 95 GLY A CA 1
ATOM 743 C C . GLY A 1 95 ? -5.406 -1.577 -5.325 1.00 96.69 95 GLY A C 1
ATOM 744 O O . GLY A 1 95 ? -6.083 -1.597 -4.295 1.00 96.69 95 GLY A O 1
ATOM 745 N N . LEU A 1 96 ? -4.150 -1.112 -5.331 1.00 97.75 96 LEU A N 1
ATOM 746 C CA . LEU A 1 96 ? -3.470 -0.651 -4.113 1.00 97.75 96 LEU A CA 1
ATOM 747 C C . LEU A 1 96 ? -4.104 0.614 -3.527 1.00 97.75 96 LEU A C 1
ATOM 749 O O . LEU A 1 96 ? -4.057 0.813 -2.316 1.00 97.75 96 LEU A O 1
ATOM 753 N N . GLY A 1 97 ? -4.728 1.453 -4.354 1.00 98.44 97 GLY A N 1
ATOM 754 C CA . GLY A 1 97 ? -5.383 2.683 -3.912 1.00 98.44 97 GLY A CA 1
ATOM 755 C C . GLY A 1 97 ? -6.521 2.448 -2.917 1.00 98.44 97 GLY A C 1
ATOM 756 O O . GLY A 1 97 ? -6.822 3.344 -2.129 1.00 98.44 97 GLY A O 1
ATOM 757 N N . ALA A 1 98 ? -7.100 1.242 -2.900 1.00 98.00 98 ALA A N 1
ATOM 758 C CA . ALA A 1 98 ? -8.134 0.829 -1.953 1.00 98.00 98 ALA A CA 1
ATOM 759 C C . ALA A 1 98 ? -7.598 0.407 -0.575 1.00 98.00 98 ALA A C 1
ATOM 761 O O . ALA A 1 98 ? -8.389 0.121 0.327 1.00 98.00 98 ALA A O 1
ATOM 762 N N . PHE A 1 99 ? -6.276 0.313 -0.396 1.00 97.94 99 PHE A N 1
ATOM 763 C CA . PHE A 1 99 ? -5.699 -0.059 0.895 1.00 97.94 99 PHE A CA 1
ATOM 764 C C . PHE A 1 99 ? -6.066 0.987 1.948 1.00 97.94 99 PHE A C 1
ATOM 766 O O . PHE A 1 99 ? -6.209 2.166 1.645 1.00 97.94 99 PHE A O 1
ATOM 773 N N . THR A 1 100 ? -6.245 0.568 3.197 1.00 98.19 100 THR A N 1
ATOM 774 C CA . THR A 1 100 ? -6.650 1.478 4.273 1.00 98.19 100 THR A CA 1
ATOM 775 C C . THR A 1 100 ? -5.433 2.085 4.956 1.00 98.19 100 THR A C 1
ATOM 777 O O . THR A 1 100 ? -4.528 1.361 5.373 1.00 98.19 100 THR A O 1
ATOM 780 N N . VAL A 1 101 ? -5.449 3.402 5.136 1.00 98.25 101 VAL A N 1
ATOM 781 C CA . VAL A 1 101 ? -4.484 4.128 5.961 1.00 98.25 101 VAL A CA 1
ATOM 782 C C . VAL A 1 101 ? -5.142 4.489 7.286 1.00 98.25 101 VAL A C 1
ATOM 784 O O . VAL A 1 101 ? -6.272 4.972 7.323 1.00 98.25 101 VAL A O 1
ATOM 787 N N . LEU A 1 102 ? -4.428 4.228 8.380 1.00 97.88 102 LEU A N 1
ATOM 788 C CA . LEU A 1 102 ? -4.814 4.597 9.738 1.00 97.88 102 LEU A CA 1
ATOM 789 C C . LEU A 1 102 ? -3.801 5.626 10.252 1.00 97.88 102 LEU A C 1
ATOM 791 O O . LEU A 1 102 ? -2.602 5.342 10.266 1.00 97.88 102 LEU A O 1
ATOM 795 N N . HIS A 1 103 ? -4.266 6.803 10.667 1.00 95.81 103 HIS A N 1
ATOM 796 C CA . HIS A 1 103 ? -3.418 7.891 11.157 1.00 95.81 103 HIS A CA 1
ATOM 797 C C . HIS A 1 103 ? -3.697 8.178 12.638 1.00 95.81 103 HIS A C 1
ATOM 799 O O . HIS A 1 103 ? -4.849 8.322 13.043 1.00 95.81 103 HIS A O 1
ATOM 805 N N . T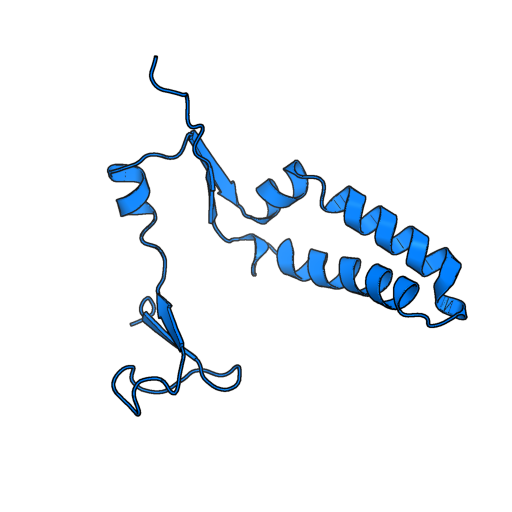RP A 1 104 ? -2.641 8.273 13.451 1.00 95.56 104 TRP A N 1
ATOM 806 C CA . TRP A 1 104 ? -2.726 8.611 14.874 1.00 95.56 104 TRP A CA 1
ATOM 807 C C . TRP A 1 104 ? -1.897 9.852 15.181 1.00 95.56 104 TRP A C 1
ATOM 809 O O . TRP A 1 104 ? -0.686 9.865 14.963 1.00 95.56 104 TRP A O 1
ATOM 819 N N . GLU A 1 105 ? -2.531 10.854 15.781 1.00 92.69 105 GLU A N 1
ATOM 820 C CA . GLU A 1 105 ? -1.838 12.027 16.312 1.00 92.69 105 GLU A CA 1
ATOM 821 C C . GLU A 1 105 ? -1.378 11.772 17.750 1.00 92.69 105 GLU A C 1
ATOM 823 O O . GLU A 1 105 ? -2.170 11.759 18.698 1.00 92.69 105 GLU A O 1
ATOM 828 N N . ILE A 1 106 ? -0.073 11.572 17.929 1.00 88.25 106 ILE A N 1
ATOM 829 C CA . ILE A 1 106 ? 0.511 11.354 19.253 1.00 88.25 106 ILE A CA 1
ATOM 830 C C . ILE A 1 106 ? 0.834 12.708 19.877 1.00 88.25 106 ILE A C 1
ATOM 832 O O . ILE A 1 106 ? 1.771 13.393 19.471 1.00 88.25 106 ILE A O 1
ATOM 836 N N . HIS A 1 107 ? 0.079 13.072 20.907 1.00 83.06 107 HIS A N 1
ATOM 837 C CA . HIS A 1 107 ? 0.395 14.227 21.734 1.00 83.06 107 HIS A CA 1
ATOM 838 C C . HIS A 1 107 ? 1.370 13.791 22.837 1.00 83.06 107 HIS A C 1
ATOM 840 O O . HIS A 1 107 ? 1.129 12.759 23.474 1.00 83.06 107 HIS A O 1
ATOM 846 N N . PRO A 1 108 ? 2.466 14.533 23.088 1.00 76.00 108 PRO A N 1
ATOM 847 C CA . PRO A 1 108 ? 3.315 14.245 24.232 1.00 76.00 108 PRO A CA 1
ATOM 848 C C . PRO A 1 108 ? 2.465 14.340 25.500 1.00 76.00 108 PRO A C 1
ATOM 850 O O . PRO A 1 108 ? 1.751 15.325 25.696 1.00 76.00 108 PRO A O 1
ATOM 853 N N . MET A 1 109 ? 2.522 13.315 26.350 1.00 71.38 109 MET A N 1
ATOM 854 C CA . MET A 1 109 ? 1.927 13.421 27.678 1.00 71.38 109 MET A CA 1
ATOM 855 C C . MET A 1 109 ? 2.701 14.491 28.453 1.00 71.38 109 MET A C 1
ATOM 857 O O . MET A 1 109 ? 3.931 14.427 28.512 1.00 71.38 109 MET A O 1
ATOM 861 N N . GLY A 1 110 ? 1.978 15.497 28.951 1.00 58.22 110 GLY A N 1
ATOM 862 C CA . GLY A 1 110 ? 2.529 16.543 29.817 1.00 58.22 110 GLY A CA 1
ATOM 863 C C . GLY A 1 110 ? 2.986 16.019 31.171 1.00 58.22 110 GLY A C 1
ATOM 864 O O . GLY A 1 110 ? 2.559 14.907 31.559 1.00 58.22 110 GLY A O 1
#

Foldseek 3Di:
DPFKFKDAPNDGDDDCPPPHPRIDIGGDDPVVVCCVVPNFPDKDFQLVVCVVVCLVVLLVVLVVQLVVCVVVVDPSNVSSVVSNVVNCQCNDCVHNRRDMDGHHDDDPDD

Radius of gyration: 19.38 Å; chains: 1; bounding box: 31×44×55 Å

Secondary structure (DSSP, 8-state):
--SEEEEETTEE---TTSSTTSSEEEE---HHHHHHHS--SEEEEHHHHHHHTTHHHHHHHHHHHHHHHGGGT-HHHHHHHHHHHHHHHHH-TTTGGGSEEEE---PPP-